Protein AF-A0A7C5U2U1-F1 (afdb_monomer_lite)

Radius of gyration: 17.44 Å; chains: 1; bounding box: 49×36×40 Å

pLDDT: mean 86.61, std 15.88, range [33.53, 96.19]

Secondary structure (DSSP, 8-state):
-HHHHHHHHH-SS-EETTTEETTSSPPSSTT--TTSTTHHHHHHHHHTTS----TTS---TTSPPPHHHHHHHHHHHTT--SS-B-GGG-BGGGSPPSSTTS-TTSTTHHHHHHHHHTTSSPPTTGGGSSSSSS--

Structure (mmCIF, N/CA/C/O backbone):
data_AF-A0A7C5U2U1-F1
#
_entry.id   AF-A0A7C5U2U1-F1
#
loop_
_atom_site.group_PDB
_atom_site.id
_atom_site.type_symbol
_atom_site.label_atom_id
_atom_site.label_alt_id
_atom_site.label_comp_id
_atom_site.label_asym_id
_atom_site.label_entity_id
_atom_site.label_seq_id
_atom_site.pdbx_PDB_ins_code
_atom_site.Cartn_x
_atom_site.Cartn_y
_atom_site.Cartn_z
_atom_site.occupancy
_atom_site.B_iso_or_equiv
_atom_site.auth_seq_id
_atom_site.auth_comp_id
_atom_site.auth_asym_id
_atom_site.auth_atom_id
_atom_site.pdbx_PDB_model_num
ATOM 1 N N . MET A 1 1 ? -4.596 -5.559 -7.514 1.00 84.50 1 MET A N 1
ATOM 2 C CA . MET A 1 1 ? -4.965 -4.374 -6.699 1.00 84.50 1 MET A CA 1
ATOM 3 C C . MET A 1 1 ? -4.145 -3.135 -7.062 1.00 84.50 1 MET A C 1
ATOM 5 O O . MET A 1 1 ? -4.760 -2.092 -7.237 1.00 84.50 1 MET A O 1
ATOM 9 N N . ALA A 1 2 ? -2.818 -3.229 -7.243 1.00 85.25 2 ALA A N 1
ATOM 10 C CA . ALA A 1 2 ? -1.963 -2.057 -7.478 1.00 85.25 2 ALA A CA 1
ATOM 11 C C . ALA A 1 2 ? -2.449 -1.109 -8.581 1.00 85.25 2 ALA A C 1
ATOM 13 O O . ALA A 1 2 ? -2.564 0.093 -8.360 1.00 85.25 2 ALA A O 1
ATOM 14 N N . ALA A 1 3 ? -2.813 -1.663 -9.740 1.00 91.38 3 ALA A N 1
ATOM 15 C CA . ALA A 1 3 ? -3.299 -0.865 -10.859 1.00 91.38 3 ALA A CA 1
ATOM 16 C C . ALA A 1 3 ? -4.571 -0.070 -10.533 1.00 91.38 3 ALA A C 1
ATOM 18 O O . ALA A 1 3 ? -4.706 1.050 -11.001 1.00 91.38 3 ALA A O 1
ATOM 19 N N . PHE A 1 4 ? -5.477 -0.602 -9.709 1.00 91.50 4 PHE A N 1
ATOM 20 C CA . PHE A 1 4 ? -6.712 0.098 -9.352 1.00 91.50 4 PHE A CA 1
ATOM 21 C C . PHE A 1 4 ? -6.427 1.357 -8.526 1.00 91.50 4 PHE A C 1
ATOM 23 O O . PHE A 1 4 ? -6.864 2.442 -8.895 1.00 91.50 4 PHE A O 1
ATOM 30 N N . ILE A 1 5 ? -5.645 1.218 -7.450 1.00 92.69 5 ILE A N 1
ATOM 31 C CA . ILE A 1 5 ? -5.309 2.346 -6.570 1.00 92.69 5 ILE A CA 1
ATOM 32 C C . ILE A 1 5 ? -4.484 3.384 -7.333 1.00 92.69 5 ILE A C 1
ATOM 34 O O . ILE A 1 5 ? -4.779 4.573 -7.272 1.00 92.69 5 ILE A O 1
ATOM 38 N N . VAL A 1 6 ? -3.478 2.946 -8.094 1.00 94.88 6 VAL A N 1
ATOM 39 C CA . VAL A 1 6 ? -2.607 3.877 -8.821 1.00 94.88 6 VAL A CA 1
ATOM 40 C C . VAL A 1 6 ? -3.348 4.601 -9.930 1.00 94.88 6 VAL A C 1
ATOM 42 O O . VAL A 1 6 ? -3.176 5.805 -10.053 1.00 94.88 6 VAL A O 1
ATOM 45 N N . ARG A 1 7 ? -4.214 3.924 -10.690 1.00 94.44 7 ARG A N 1
ATOM 46 C CA . ARG A 1 7 ? -5.019 4.603 -11.713 1.00 94.44 7 ARG A CA 1
ATOM 47 C C . ARG A 1 7 ? -5.967 5.627 -11.107 1.00 94.44 7 ARG A C 1
ATOM 49 O O . ARG A 1 7 ? -6.105 6.709 -11.664 1.00 94.44 7 ARG A O 1
ATOM 56 N N . ALA A 1 8 ? -6.572 5.313 -9.961 1.00 93.62 8 ALA A N 1
ATOM 57 C CA . ALA A 1 8 ? -7.468 6.233 -9.268 1.00 93.62 8 ALA A CA 1
ATOM 58 C C . ALA A 1 8 ? -6.754 7.499 -8.763 1.00 93.62 8 ALA A C 1
ATOM 60 O O . ALA A 1 8 ? -7.351 8.571 -8.777 1.00 93.62 8 ALA A O 1
ATOM 61 N N . LEU A 1 9 ? -5.496 7.385 -8.324 1.00 93.12 9 LEU A N 1
ATOM 62 C CA . LEU A 1 9 ? -4.743 8.504 -7.743 1.00 93.12 9 LEU A CA 1
ATOM 63 C C . LEU A 1 9 ? -3.848 9.251 -8.745 1.00 93.12 9 LEU A C 1
ATOM 65 O O . LEU A 1 9 ? -3.663 10.456 -8.617 1.00 93.12 9 LEU A O 1
ATOM 69 N N . PHE A 1 10 ? -3.267 8.542 -9.714 1.00 93.12 10 PHE A N 1
ATOM 70 C CA . PHE A 1 10 ? -2.178 9.030 -10.570 1.00 93.12 10 PHE A CA 1
ATOM 71 C C . PHE A 1 10 ? -2.434 8.832 -12.075 1.00 93.12 10 PHE A C 1
ATOM 73 O O . PHE A 1 10 ? -1.620 9.268 -12.887 1.00 93.12 10 PHE A O 1
ATOM 80 N N . GLY A 1 11 ? -3.535 8.182 -12.467 1.00 92.06 11 GLY A N 1
ATOM 81 C CA . GLY A 1 11 ? -3.833 7.860 -13.867 1.00 92.06 11 GLY A CA 1
ATOM 82 C C . GLY A 1 11 ? -3.055 6.655 -14.419 1.00 92.06 11 GLY A C 1
ATOM 83 O O . GLY A 1 11 ? -2.461 5.870 -13.678 1.00 92.06 11 GLY A O 1
ATOM 84 N N . ASP A 1 12 ? -3.096 6.470 -15.743 1.00 89.44 12 ASP A N 1
ATOM 85 C CA . ASP A 1 12 ? -2.601 5.248 -16.407 1.00 89.44 12 ASP A CA 1
ATOM 86 C C . ASP A 1 12 ? -1.074 5.163 -16.560 1.00 89.44 12 ASP A C 1
ATOM 88 O O . ASP A 1 12 ? -0.518 4.057 -16.621 1.00 89.44 12 ASP A O 1
ATOM 92 N N . ASN A 1 13 ? -0.407 6.319 -16.595 1.00 91.12 13 ASN A N 1
ATOM 93 C CA . ASN A 1 13 ? 1.029 6.459 -16.829 1.00 91.12 13 ASN A CA 1
ATOM 94 C C . ASN A 1 13 ? 1.686 7.186 -15.645 1.00 91.12 13 ASN A C 1
ATOM 96 O O . ASN A 1 13 ? 2.019 8.367 -15.756 1.00 91.12 13 ASN A O 1
ATOM 100 N N . PRO A 1 14 ? 1.832 6.513 -14.489 1.00 94.12 14 PRO A N 1
ATOM 101 C CA . PRO A 1 14 ? 2.447 7.122 -13.321 1.00 94.12 14 PRO A CA 1
ATOM 102 C C . PRO A 1 14 ? 3.936 7.411 -13.559 1.00 94.12 14 PRO A C 1
ATOM 104 O O . PRO A 1 14 ? 4.647 6.640 -14.212 1.00 94.12 14 PRO A O 1
ATOM 107 N N . VAL A 1 15 ? 4.408 8.507 -12.966 1.00 94.69 15 VAL A N 1
ATOM 108 C CA . VAL A 1 15 ? 5.829 8.877 -12.889 1.00 94.69 15 VAL A CA 1
ATOM 109 C C . VAL A 1 15 ? 6.383 8.583 -11.497 1.00 94.69 15 VAL A C 1
ATOM 111 O O . VAL A 1 15 ? 5.675 8.768 -10.506 1.00 94.69 15 VAL A O 1
ATOM 114 N N . CYS A 1 16 ? 7.628 8.128 -11.450 1.00 92.19 16 CYS A N 1
ATOM 115 C CA . CYS A 1 16 ? 8.420 7.746 -10.287 1.00 92.19 16 CYS A CA 1
ATOM 116 C C . CYS A 1 16 ? 9.723 8.574 -10.235 1.00 92.19 16 CYS A C 1
ATOM 118 O O . CYS A 1 16 ? 10.059 9.260 -11.204 1.00 92.19 16 CYS A O 1
ATOM 120 N N . ASP A 1 17 ? 10.449 8.536 -9.114 1.00 85.00 17 ASP A N 1
ATOM 121 C CA . ASP A 1 17 ? 11.772 9.151 -8.908 1.00 85.00 17 ASP A CA 1
ATOM 122 C C . ASP A 1 17 ? 11.855 10.608 -9.406 1.00 85.00 17 ASP A C 1
ATOM 124 O O . ASP A 1 17 ? 12.760 11.007 -10.139 1.00 85.00 17 ASP A O 1
ATOM 128 N N . GLY A 1 18 ? 10.859 11.423 -9.047 1.00 81.88 18 GLY A N 1
ATOM 129 C CA . GLY A 1 18 ? 10.857 12.855 -9.368 1.00 81.88 18 GLY A CA 1
ATOM 130 C C . GLY A 1 18 ? 10.606 13.207 -10.842 1.00 81.88 18 GLY A C 1
ATOM 131 O O . GLY A 1 18 ? 10.800 14.363 -11.214 1.00 81.88 18 GLY A O 1
ATOM 132 N N . GLY A 1 19 ? 10.142 12.263 -11.672 1.00 87.56 19 GLY A N 1
ATOM 133 C CA . GLY A 1 19 ? 9.652 12.560 -13.028 1.00 87.56 19 GLY A CA 1
ATOM 134 C C . GLY A 1 19 ? 9.930 11.506 -14.101 1.00 87.56 19 GLY A C 1
ATOM 135 O O . GLY A 1 19 ? 9.544 11.698 -15.253 1.00 87.56 19 GLY A O 1
ATOM 136 N N . VAL A 1 20 ? 10.575 10.393 -13.759 1.00 92.31 20 VAL A N 1
ATOM 137 C CA . VAL A 1 20 ? 10.856 9.295 -14.692 1.00 92.31 20 VAL A CA 1
ATOM 138 C C . VAL A 1 20 ? 9.618 8.399 -14.820 1.00 92.31 20 VAL A C 1
ATOM 140 O O . VAL A 1 20 ? 8.993 8.088 -13.811 1.00 92.31 20 VAL A O 1
ATOM 143 N N . PRO A 1 21 ? 9.218 7.931 -16.016 1.00 93.38 21 PRO A N 1
ATOM 144 C CA . PRO A 1 21 ? 8.141 6.948 -16.131 1.00 93.38 21 PRO A CA 1
ATOM 145 C C . PRO A 1 21 ? 8.428 5.695 -15.291 1.00 93.38 21 PRO A C 1
ATOM 147 O O . PRO A 1 21 ? 9.503 5.106 -15.403 1.00 93.38 21 PRO A O 1
ATOM 150 N N . CYS A 1 22 ? 7.457 5.245 -14.489 1.00 93.19 22 CYS A N 1
ATOM 151 C CA . CYS A 1 22 ? 7.635 4.118 -13.559 1.00 93.19 22 CYS A CA 1
ATOM 152 C C . CYS A 1 22 ? 7.938 2.764 -14.233 1.00 93.19 22 CYS A C 1
ATOM 154 O O . CYS A 1 22 ? 8.175 1.774 -13.552 1.00 93.19 22 CYS A O 1
ATOM 156 N N . GLU A 1 23 ? 7.882 2.677 -15.558 1.00 91.69 23 GLU A N 1
ATOM 157 C CA . GLU A 1 23 ? 8.305 1.499 -16.326 1.00 91.69 23 GLU A CA 1
ATOM 158 C C . GLU A 1 23 ? 9.826 1.414 -16.533 1.00 91.69 23 GLU A C 1
ATOM 160 O O . GLU A 1 23 ? 10.345 0.331 -16.790 1.00 91.69 23 GLU A O 1
ATOM 165 N N . ASN A 1 24 ? 10.540 2.531 -16.364 1.00 92.50 24 ASN A N 1
ATOM 166 C CA . ASN A 1 24 ? 11.977 2.641 -16.629 1.00 92.50 24 ASN A CA 1
ATOM 167 C C . ASN A 1 24 ? 12.839 2.672 -15.359 1.00 92.50 24 ASN A C 1
ATOM 169 O O . ASN A 1 24 ? 14.057 2.800 -15.459 1.00 92.50 24 ASN A O 1
ATOM 173 N N . VAL A 1 25 ? 12.231 2.566 -14.176 1.00 92.88 25 VAL A N 1
ATOM 174 C CA . VAL A 1 25 ? 12.958 2.545 -12.899 1.00 92.88 25 VAL A CA 1
ATOM 175 C C . VAL A 1 25 ? 13.470 1.144 -12.557 1.00 92.88 25 VAL A C 1
ATOM 177 O O . VAL A 1 25 ? 12.993 0.125 -13.077 1.00 92.88 25 VAL A O 1
ATOM 180 N N . GLU A 1 26 ? 14.458 1.086 -11.666 1.00 92.56 26 GLU A N 1
ATOM 181 C CA . GLU A 1 26 ? 14.928 -0.182 -11.117 1.00 92.56 26 GLU A CA 1
ATOM 182 C C . GLU A 1 26 ? 13.853 -0.829 -10.229 1.00 92.56 26 GLU A C 1
ATOM 184 O O . GLU A 1 26 ? 13.185 -0.124 -9.471 1.00 92.56 26 GLU A O 1
ATOM 189 N N . PRO A 1 27 ? 13.645 -2.159 -10.310 1.00 94.00 27 PRO A N 1
ATOM 190 C CA . PRO A 1 27 ? 12.630 -2.815 -9.498 1.00 94.00 27 PRO A CA 1
ATOM 191 C C . PRO A 1 27 ? 12.901 -2.681 -7.993 1.00 94.00 27 PRO A C 1
ATOM 193 O O . PRO A 1 27 ? 13.920 -3.164 -7.501 1.00 94.00 27 PRO A O 1
ATOM 196 N N . TYR A 1 28 ? 11.953 -2.121 -7.232 1.00 94.44 28 TYR A N 1
ATOM 197 C CA . TYR A 1 28 ? 12.054 -2.118 -5.762 1.00 94.44 28 TYR A CA 1
ATOM 198 C C . TYR A 1 28 ? 11.869 -3.508 -5.129 1.00 94.44 28 TYR A C 1
ATOM 200 O O . TYR A 1 28 ? 12.348 -3.754 -4.023 1.00 94.44 28 TYR A O 1
ATOM 208 N N . PHE A 1 29 ? 11.177 -4.422 -5.816 1.00 96.19 29 PHE A N 1
ATOM 209 C CA . PHE A 1 29 ? 10.886 -5.774 -5.335 1.00 96.19 29 PHE A CA 1
ATOM 210 C C . PHE A 1 29 ? 11.534 -6.826 -6.225 1.00 96.19 29 PHE A C 1
ATOM 212 O O . PHE A 1 29 ? 11.526 -6.708 -7.450 1.00 96.19 29 PHE A O 1
ATOM 219 N N . ARG A 1 30 ? 12.046 -7.894 -5.608 1.00 95.00 30 ARG A N 1
ATOM 220 C CA . ARG A 1 30 ? 12.807 -8.945 -6.309 1.00 95.00 30 ARG A CA 1
ATOM 221 C C . ARG A 1 30 ? 11.955 -9.832 -7.218 1.00 95.00 30 ARG A C 1
ATOM 223 O O . ARG A 1 30 ? 12.485 -10.460 -8.124 1.00 95.00 30 ARG A O 1
ATOM 230 N N . ASP A 1 31 ? 10.655 -9.911 -6.961 1.00 94.94 31 ASP A N 1
ATOM 231 C CA . ASP A 1 31 ? 9.691 -10.767 -7.662 1.00 94.94 31 ASP A CA 1
ATOM 232 C C . ASP A 1 31 ? 8.820 -10.001 -8.677 1.00 94.94 31 ASP A C 1
ATOM 234 O O . ASP A 1 31 ? 7.863 -10.549 -9.235 1.00 94.94 31 ASP A O 1
ATOM 238 N N . VAL A 1 32 ? 9.147 -8.732 -8.933 1.00 94.69 32 VAL A N 1
ATOM 239 C CA . VAL A 1 32 ? 8.408 -7.862 -9.852 1.00 94.69 32 VAL A CA 1
ATOM 240 C C . VAL A 1 32 ? 9.317 -7.467 -11.011 1.00 94.69 32 VAL A C 1
ATOM 242 O O . VAL A 1 32 ? 10.115 -6.539 -10.912 1.00 94.69 32 VAL A O 1
ATOM 245 N N . ASP A 1 33 ? 9.166 -8.171 -12.129 1.00 93.06 33 ASP A N 1
ATOM 246 C CA . ASP A 1 33 ? 9.911 -7.901 -13.361 1.00 93.06 33 ASP A CA 1
ATOM 247 C C . ASP A 1 33 ? 9.247 -6.811 -14.224 1.00 93.06 33 ASP A C 1
ATOM 249 O O . ASP A 1 33 ? 8.019 -6.670 -14.220 1.00 93.06 33 ASP A O 1
ATOM 253 N N . ARG A 1 34 ? 10.048 -6.068 -15.004 1.00 92.94 34 ARG A N 1
ATOM 254 C CA . ARG A 1 34 ? 9.587 -4.979 -15.892 1.00 92.94 34 ARG A CA 1
ATOM 255 C C . ARG A 1 34 ? 8.570 -5.434 -16.938 1.00 92.94 34 ARG A C 1
ATOM 257 O O . ARG A 1 34 ? 7.709 -4.649 -17.328 1.00 92.94 34 ARG A O 1
ATOM 264 N N . SER A 1 35 ? 8.640 -6.691 -17.375 1.00 91.00 35 SER A N 1
ATOM 265 C CA . SER A 1 35 ? 7.699 -7.268 -18.343 1.00 91.00 35 SER A CA 1
ATOM 266 C C . SER A 1 35 ? 6.301 -7.513 -17.767 1.00 91.00 35 SER A C 1
ATOM 268 O O . SER A 1 35 ? 5.347 -7.720 -18.521 1.00 91.00 35 SER A O 1
ATOM 270 N N . GLN A 1 36 ? 6.143 -7.485 -16.439 1.00 91.81 36 GLN A N 1
ATOM 271 C CA . GLN A 1 36 ? 4.852 -7.726 -15.809 1.00 91.81 36 GLN A CA 1
ATOM 272 C C . GLN A 1 36 ? 3.893 -6.545 -16.048 1.00 91.81 36 GLN A C 1
ATOM 274 O O . GLN A 1 36 ? 4.262 -5.384 -15.857 1.00 91.81 36 GLN A O 1
ATOM 279 N N . PRO A 1 37 ? 2.605 -6.800 -16.341 1.00 90.12 37 PRO A N 1
ATOM 280 C CA . PRO A 1 37 ? 1.638 -5.747 -16.678 1.00 90.12 37 PRO A CA 1
ATOM 281 C C . PRO A 1 37 ? 1.379 -4.754 -15.532 1.00 90.12 37 PRO A C 1
ATOM 283 O O . PRO A 1 37 ? 0.927 -3.628 -15.751 1.00 90.12 37 PRO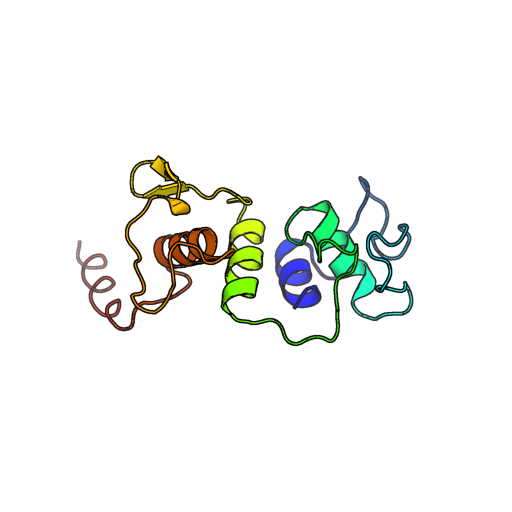 A O 1
ATOM 286 N N . PHE A 1 38 ? 1.653 -5.159 -14.291 1.00 91.25 38 PHE A N 1
ATOM 287 C CA . PHE A 1 38 ? 1.435 -4.343 -13.099 1.00 91.25 38 PHE A CA 1
ATOM 288 C C . PHE A 1 38 ? 2.696 -3.624 -12.612 1.00 91.25 38 PHE A C 1
ATOM 290 O O . PHE A 1 38 ? 2.575 -2.826 -11.683 1.00 91.25 38 PHE A O 1
ATOM 297 N N . PHE A 1 39 ? 3.854 -3.848 -13.247 1.00 94.44 39 PHE A N 1
ATOM 298 C CA . PHE A 1 39 ? 5.161 -3.344 -12.814 1.00 94.44 39 PHE A CA 1
ATOM 299 C C . PHE A 1 39 ? 5.117 -1.858 -12.447 1.00 94.44 39 PHE A C 1
ATOM 301 O O . PHE A 1 39 ? 5.277 -1.510 -11.280 1.00 94.44 39 PHE A O 1
ATOM 308 N N . ARG A 1 40 ? 4.765 -0.990 -13.406 1.00 95.12 40 ARG A N 1
ATOM 309 C CA . ARG A 1 40 ? 4.734 0.471 -13.210 1.00 95.12 40 ARG A CA 1
ATOM 310 C C . ARG A 1 40 ? 3.838 0.927 -12.053 1.00 95.12 40 ARG A C 1
ATOM 312 O O . ARG A 1 40 ? 4.149 1.889 -11.361 1.00 95.12 40 ARG A O 1
ATOM 319 N N . HIS A 1 41 ? 2.730 0.222 -11.819 1.00 95.56 41 HIS A N 1
ATOM 320 C CA . HIS A 1 41 ? 1.803 0.551 -10.738 1.00 95.56 41 HIS A CA 1
ATOM 321 C C . HIS A 1 41 ? 2.369 0.104 -9.384 1.00 95.56 41 HIS A C 1
ATOM 323 O O . HIS A 1 41 ? 2.211 0.794 -8.383 1.00 95.56 41 HIS A O 1
ATOM 329 N N . ILE A 1 42 ? 3.054 -1.038 -9.338 1.00 95.75 42 ILE A N 1
ATOM 330 C CA . ILE A 1 42 ? 3.695 -1.525 -8.115 1.00 95.75 42 ILE A CA 1
ATOM 331 C C . ILE A 1 42 ? 4.857 -0.607 -7.717 1.00 95.75 42 ILE A C 1
ATOM 333 O O . ILE A 1 42 ? 4.942 -0.245 -6.544 1.00 95.75 42 ILE A O 1
ATOM 337 N N . GLN A 1 43 ? 5.675 -0.166 -8.682 1.00 95.50 43 GLN A N 1
ATOM 338 C CA . GLN A 1 43 ? 6.740 0.811 -8.427 1.00 95.50 43 GLN A CA 1
ATOM 339 C C . GLN A 1 43 ? 6.161 2.096 -7.827 1.00 95.50 43 GLN A C 1
ATOM 341 O O . GLN A 1 43 ? 6.598 2.537 -6.764 1.00 95.50 43 GLN A O 1
ATOM 346 N N . LYS A 1 44 ? 5.091 2.632 -8.439 1.00 95.75 44 LYS A N 1
ATOM 347 C CA . LYS A 1 44 ? 4.450 3.847 -7.933 1.00 95.75 44 LYS A CA 1
ATOM 348 C C . LYS A 1 44 ? 3.913 3.678 -6.517 1.00 95.75 44 LYS A C 1
ATOM 350 O O . LYS A 1 44 ? 4.115 4.558 -5.688 1.00 95.75 44 LYS A O 1
ATOM 355 N N . LEU A 1 45 ? 3.245 2.558 -6.221 1.00 95.38 45 LEU A N 1
ATOM 356 C CA . LEU A 1 45 ? 2.730 2.292 -4.873 1.00 95.38 45 LEU A CA 1
ATOM 357 C C . LEU A 1 45 ? 3.828 2.289 -3.809 1.00 95.38 45 LEU A C 1
ATOM 359 O O . LEU A 1 45 ? 3.548 2.670 -2.671 1.00 95.38 45 LEU A O 1
ATOM 363 N N . TYR A 1 46 ? 5.016 1.783 -4.146 1.00 95.00 46 TYR A N 1
ATOM 364 C CA . TYR A 1 46 ? 6.131 1.719 -3.208 1.00 95.00 46 TYR A CA 1
ATOM 365 C C . TYR A 1 46 ? 6.697 3.111 -2.952 1.00 95.00 46 TYR A C 1
ATOM 367 O O . TYR A 1 46 ? 6.840 3.505 -1.798 1.00 95.00 46 TYR A O 1
ATOM 375 N N . GLU A 1 47 ? 6.920 3.883 -4.016 1.00 93.81 47 GLU A N 1
ATOM 376 C CA . GLU A 1 47 ? 7.437 5.250 -3.931 1.00 93.81 47 GLU A CA 1
ATOM 377 C C . GLU A 1 47 ? 6.558 6.142 -3.039 1.00 93.81 47 GLU A C 1
ATOM 379 O O . GLU A 1 47 ? 7.063 6.872 -2.189 1.00 93.81 47 GLU A O 1
ATOM 384 N N . VAL A 1 48 ? 5.231 6.047 -3.175 1.00 93.19 48 VAL A N 1
ATOM 385 C CA . VAL A 1 48 ? 4.299 6.838 -2.351 1.00 93.19 48 VAL A CA 1
ATOM 386 C C . VAL A 1 48 ? 4.009 6.214 -0.980 1.00 93.19 48 VAL A C 1
ATOM 388 O O . VAL A 1 48 ? 3.134 6.684 -0.256 1.00 93.19 48 VAL A O 1
ATOM 391 N N . GLY A 1 49 ? 4.709 5.136 -0.616 1.00 93.56 49 GLY A N 1
ATOM 392 C CA . GLY A 1 49 ? 4.608 4.492 0.693 1.00 93.56 49 GLY A CA 1
ATOM 393 C C . GLY A 1 49 ? 3.286 3.769 0.960 1.00 93.56 49 GLY A C 1
ATOM 394 O O . GLY A 1 49 ? 2.996 3.428 2.107 1.00 93.56 49 GLY A O 1
ATOM 395 N N . ILE A 1 50 ? 2.469 3.510 -0.066 1.00 95.06 50 ILE A N 1
ATOM 396 C CA . ILE A 1 50 ? 1.199 2.784 0.086 1.00 95.06 50 ILE A CA 1
ATOM 397 C C . ILE A 1 50 ? 1.461 1.285 0.288 1.00 95.06 50 ILE A C 1
ATOM 399 O O . ILE A 1 50 ? 0.807 0.635 1.113 1.00 95.06 50 ILE A O 1
ATOM 403 N N . THR A 1 51 ? 2.430 0.730 -0.446 1.00 94.06 51 THR A N 1
ATOM 404 C CA . THR A 1 51 ? 2.912 -0.639 -0.238 1.00 94.06 51 THR A CA 1
ATOM 405 C C . THR A 1 51 ? 4.314 -0.645 0.341 1.00 94.06 51 THR A C 1
ATOM 407 O O . THR A 1 51 ? 5.140 0.187 -0.010 1.00 94.06 51 THR A O 1
ATOM 410 N N . LYS A 1 52 ? 4.597 -1.640 1.180 1.00 90.50 52 LYS A N 1
ATOM 411 C CA . LYS A 1 52 ? 5.948 -1.932 1.684 1.00 90.50 52 LYS A CA 1
ATOM 412 C C . LYS A 1 52 ? 6.466 -3.297 1.237 1.00 90.50 52 LYS A C 1
ATOM 414 O O . LYS A 1 52 ? 7.625 -3.611 1.465 1.00 90.50 52 LYS A O 1
ATOM 419 N N . GLY A 1 53 ? 5.599 -4.096 0.612 1.00 92.12 53 GLY A N 1
ATOM 420 C CA . GLY A 1 53 ? 5.860 -5.507 0.361 1.00 92.12 53 GLY A CA 1
ATOM 421 C C . GLY A 1 53 ? 6.038 -6.299 1.653 1.00 92.12 53 GLY A C 1
ATOM 422 O O . GLY A 1 53 ? 5.535 -5.927 2.719 1.00 92.12 53 GLY A O 1
ATOM 423 N N . TRP A 1 54 ? 6.738 -7.411 1.525 1.00 92.88 54 TRP A N 1
ATOM 424 C CA . TRP A 1 54 ? 7.042 -8.345 2.591 1.00 92.88 54 TRP A CA 1
ATOM 425 C C . TRP A 1 54 ? 8.450 -8.105 3.151 1.00 92.88 54 TRP A C 1
ATOM 427 O O . TRP A 1 54 ? 9.306 -7.554 2.456 1.00 92.88 54 TRP A O 1
ATOM 437 N N . PRO A 1 55 ? 8.737 -8.554 4.389 1.00 92.38 55 PRO A N 1
ATOM 438 C CA . PRO A 1 55 ? 10.067 -8.413 4.991 1.00 92.38 55 PRO A CA 1
ATOM 439 C C . PRO A 1 55 ? 11.205 -9.072 4.193 1.00 92.38 55 PRO A C 1
ATOM 441 O O . PRO A 1 55 ? 12.365 -8.724 4.381 1.00 92.38 55 PRO A O 1
ATOM 444 N N . ASP A 1 56 ? 10.881 -10.020 3.310 1.00 94.81 56 ASP A N 1
ATOM 445 C CA . ASP A 1 56 ? 11.819 -10.706 2.412 1.00 94.81 56 ASP A CA 1
ATOM 446 C C . ASP A 1 56 ? 12.170 -9.895 1.142 1.00 94.81 56 ASP A C 1
ATOM 448 O O . ASP A 1 56 ? 12.991 -10.335 0.332 1.00 94.81 56 ASP A O 1
ATOM 452 N N . GLY A 1 57 ? 11.580 -8.706 0.965 1.00 94.06 57 GLY A N 1
ATOM 453 C CA . GLY A 1 57 ? 11.781 -7.848 -0.204 1.00 94.06 57 GLY A CA 1
ATOM 454 C C . GLY A 1 57 ? 10.939 -8.240 -1.424 1.00 94.06 57 GLY A C 1
ATOM 455 O O . GLY A 1 57 ? 11.278 -7.856 -2.547 1.00 94.06 57 GLY A O 1
ATOM 456 N N . THR A 1 58 ? 9.867 -9.013 -1.226 1.00 95.75 58 THR A N 1
ATOM 457 C CA . THR A 1 58 ? 8.912 -9.397 -2.280 1.00 95.75 58 THR A CA 1
ATOM 458 C C . THR A 1 58 ? 7.603 -8.607 -2.204 1.00 95.75 58 THR A C 1
ATOM 460 O O . THR A 1 58 ? 7.241 -8.071 -1.155 1.00 95.75 58 THR A O 1
ATOM 463 N N . TYR A 1 59 ? 6.863 -8.529 -3.311 1.00 94.50 59 TYR A N 1
ATOM 464 C CA . TYR A 1 59 ? 5.524 -7.928 -3.376 1.00 94.50 59 TYR A CA 1
ATOM 465 C C . TYR A 1 59 ? 4.406 -8.975 -3.445 1.00 94.50 59 TYR A C 1
ATOM 467 O O . TYR A 1 59 ? 3.349 -8.791 -2.841 1.00 94.50 59 TYR A O 1
ATOM 475 N N . ARG A 1 60 ? 4.656 -10.079 -4.149 1.00 93.75 60 ARG A N 1
ATOM 476 C CA . ARG A 1 60 ? 3.745 -11.195 -4.440 1.00 93.75 60 ARG A CA 1
ATOM 477 C C . ARG A 1 60 ? 2.540 -10.769 -5.287 1.00 93.75 60 ARG A C 1
ATOM 479 O O . ARG A 1 60 ? 1.395 -10.860 -4.846 1.00 93.75 60 ARG A O 1
ATOM 486 N N . PRO A 1 61 ? 2.767 -10.309 -6.535 1.00 91.69 61 PRO A N 1
ATOM 487 C CA . PRO A 1 61 ? 1.739 -9.659 -7.358 1.00 91.69 61 PRO A CA 1
ATOM 488 C C . PRO A 1 61 ? 0.554 -10.555 -7.738 1.00 91.69 61 PRO A C 1
ATOM 490 O O . PRO A 1 61 ? -0.521 -10.037 -8.045 1.00 91.69 61 PRO A O 1
ATOM 493 N N . TYR A 1 62 ? 0.748 -11.875 -7.723 1.00 90.81 62 TYR A N 1
ATOM 494 C CA . TYR A 1 62 ? -0.265 -12.870 -8.081 1.00 90.81 62 TYR A CA 1
ATOM 495 C C . TYR A 1 62 ? -0.926 -13.531 -6.866 1.00 90.81 62 TYR A C 1
ATOM 497 O O . TYR A 1 62 ? -1.848 -14.326 -7.039 1.00 90.81 62 TYR A O 1
ATOM 505 N N . GLU A 1 63 ? -0.482 -13.222 -5.644 1.00 91.38 63 GLU A N 1
ATOM 506 C CA . GLU A 1 63 ? -1.127 -13.742 -4.442 1.00 91.38 63 GLU A CA 1
ATOM 507 C C . GLU A 1 63 ? -2.424 -12.992 -4.132 1.00 91.38 63 GLU A C 1
ATOM 509 O O . GLU A 1 63 ? -2.562 -11.781 -4.334 1.00 91.38 63 GLU A O 1
ATOM 514 N N . ASN A 1 64 ? -3.397 -13.732 -3.598 1.00 90.50 64 ASN A N 1
ATOM 515 C CA . ASN A 1 64 ? -4.661 -13.152 -3.179 1.00 90.50 64 ASN A CA 1
ATOM 516 C C . ASN A 1 64 ? -4.456 -12.256 -1.956 1.00 90.50 64 ASN A C 1
ATOM 518 O O . ASN A 1 64 ? -4.038 -12.708 -0.890 1.00 90.50 64 ASN A O 1
ATOM 522 N N . ILE A 1 65 ? -4.837 -10.987 -2.095 1.00 90.31 65 ILE A N 1
ATOM 523 C CA . ILE A 1 65 ? -4.855 -10.046 -0.981 1.00 90.31 65 ILE A CA 1
ATOM 524 C C . ILE A 1 65 ? -6.128 -10.216 -0.149 1.00 90.31 65 ILE A C 1
ATOM 526 O O . ILE A 1 65 ? -7.247 -10.243 -0.667 1.00 90.31 65 ILE A O 1
ATOM 530 N N . ARG A 1 66 ? -5.953 -10.310 1.167 1.00 91.94 66 ARG A N 1
ATOM 531 C CA . ARG A 1 66 ? -7.052 -10.355 2.132 1.00 91.94 66 ARG A CA 1
ATOM 532 C C . ARG A 1 66 ? -7.600 -8.941 2.417 1.00 91.94 66 ARG A C 1
ATOM 534 O O . ARG A 1 66 ? -6.938 -7.932 2.165 1.00 91.94 66 ARG A O 1
ATOM 541 N N . ARG A 1 67 ? -8.848 -8.849 2.897 1.00 91.38 67 ARG A N 1
ATOM 542 C CA . ARG A 1 67 ? -9.566 -7.566 3.096 1.00 91.38 67 ARG A CA 1
ATOM 543 C C . ARG A 1 67 ? -8.925 -6.666 4.158 1.00 91.38 67 ARG A C 1
ATOM 545 O O . ARG A 1 67 ? -8.904 -5.450 4.010 1.00 91.38 67 ARG A O 1
ATOM 552 N N . ASP A 1 68 ? -8.392 -7.271 5.203 1.00 91.38 68 ASP A N 1
ATOM 553 C CA . ASP A 1 68 ? -7.592 -6.647 6.256 1.00 91.38 68 ASP A CA 1
ATOM 554 C C . ASP A 1 68 ? -6.329 -5.970 5.704 1.00 91.38 68 ASP A C 1
ATOM 556 O O . ASP A 1 68 ? -6.080 -4.800 5.988 1.00 91.38 68 ASP A O 1
ATOM 560 N N . ALA A 1 69 ? -5.572 -6.658 4.848 1.00 93.06 69 ALA A N 1
ATOM 561 C CA . ALA A 1 69 ? -4.419 -6.070 4.181 1.00 93.06 69 ALA A CA 1
ATOM 562 C C . ALA A 1 69 ? -4.856 -4.910 3.278 1.00 93.06 69 ALA A C 1
ATOM 564 O O . ALA A 1 69 ? -4.251 -3.842 3.327 1.00 93.06 69 ALA A O 1
ATOM 565 N N . MET A 1 70 ? -5.950 -5.072 2.520 1.00 93.50 70 MET A N 1
ATOM 566 C CA . MET A 1 70 ? -6.521 -4.000 1.691 1.00 93.50 70 MET A CA 1
ATOM 567 C C . MET A 1 70 ? -6.853 -2.740 2.506 1.00 93.50 70 MET A C 1
ATOM 569 O O . MET A 1 70 ? -6.618 -1.635 2.018 1.00 93.50 70 MET A O 1
ATOM 573 N N . ALA A 1 71 ? -7.332 -2.877 3.748 1.00 94.06 71 ALA A N 1
ATOM 574 C CA . ALA A 1 71 ? -7.585 -1.729 4.620 1.00 94.06 71 ALA A CA 1
ATOM 575 C C . ALA A 1 71 ? -6.328 -0.862 4.794 1.00 94.06 71 ALA A C 1
ATOM 577 O O . ALA A 1 71 ? -6.410 0.361 4.709 1.00 94.06 71 ALA A O 1
ATOM 578 N N . ALA A 1 72 ? -5.153 -1.478 4.949 1.00 94.44 72 ALA A N 1
ATOM 579 C CA . ALA A 1 72 ? -3.897 -0.743 5.055 1.00 94.44 72 ALA A CA 1
ATOM 580 C C . ALA A 1 72 ? -3.539 0.010 3.765 1.00 94.44 72 ALA A C 1
ATOM 582 O O . ALA A 1 72 ? -3.131 1.168 3.833 1.00 94.44 72 ALA A O 1
ATOM 583 N N . PHE A 1 73 ? -3.746 -0.600 2.593 1.00 94.94 73 PHE A N 1
ATOM 584 C CA . PHE A 1 73 ? -3.532 0.084 1.313 1.00 94.94 73 PHE A CA 1
ATOM 585 C C . PHE A 1 73 ? -4.447 1.300 1.164 1.00 94.94 73 PHE A C 1
ATOM 587 O O . PHE A 1 73 ? -3.975 2.370 0.792 1.00 94.94 73 PHE A O 1
ATOM 594 N N . LEU A 1 74 ? -5.735 1.161 1.488 1.00 94.56 74 LEU A N 1
ATOM 595 C CA . LEU A 1 74 ? -6.702 2.255 1.377 1.00 94.56 74 LEU A CA 1
ATOM 596 C C . LEU A 1 74 ? -6.392 3.398 2.348 1.00 94.56 74 LEU A C 1
ATOM 598 O O . LEU A 1 74 ? -6.382 4.557 1.949 1.00 94.56 74 LEU A O 1
ATOM 602 N N . ILE A 1 75 ? -6.091 3.091 3.610 1.00 95.50 75 ILE A N 1
ATOM 603 C CA . ILE A 1 75 ? -5.779 4.117 4.614 1.00 95.50 75 ILE A CA 1
ATOM 604 C C . ILE A 1 75 ? -4.508 4.893 4.262 1.00 95.50 75 ILE A C 1
ATOM 606 O O . ILE A 1 75 ? -4.494 6.120 4.381 1.00 95.50 75 ILE A O 1
ATOM 610 N N . ARG A 1 76 ? -3.473 4.217 3.755 1.00 96.12 76 ARG A N 1
ATOM 611 C CA . ARG A 1 76 ? -2.265 4.893 3.263 1.00 96.12 76 ARG A CA 1
ATOM 612 C C . ARG A 1 76 ? -2.534 5.710 2.005 1.00 96.12 76 ARG A C 1
ATOM 614 O O . ARG A 1 76 ? -2.072 6.840 1.920 1.00 96.12 76 ARG A O 1
ATOM 621 N N . ALA A 1 77 ? -3.316 5.174 1.068 1.00 94.75 77 ALA A N 1
ATOM 622 C CA . ALA A 1 77 ? -3.712 5.867 -0.158 1.00 94.75 77 ALA A CA 1
ATOM 623 C C . ALA A 1 77 ? -4.472 7.174 0.119 1.00 94.75 77 ALA A C 1
ATOM 625 O O . ALA A 1 77 ? -4.334 8.136 -0.628 1.00 94.75 77 ALA A O 1
ATOM 626 N N . LEU A 1 78 ? -5.233 7.225 1.215 1.00 93.56 78 LEU A N 1
ATOM 627 C CA . LEU A 1 78 ? -5.943 8.422 1.676 1.00 93.56 78 LEU A CA 1
ATOM 628 C C . LEU A 1 78 ? -5.058 9.406 2.458 1.00 93.56 78 LEU A C 1
ATOM 630 O O . LEU A 1 78 ? -5.555 10.424 2.931 1.00 93.56 78 LEU A O 1
ATOM 634 N N . GLY A 1 79 ? -3.765 9.114 2.622 1.00 92.88 79 GLY A N 1
ATOM 635 C CA . GLY A 1 79 ? -2.806 10.005 3.276 1.00 92.88 79 GLY A CA 1
ATOM 636 C C . GLY A 1 79 ? -2.752 9.902 4.802 1.00 92.88 79 GLY A C 1
ATOM 637 O O . GLY A 1 79 ? -2.061 10.694 5.433 1.00 92.88 79 GLY A O 1
ATOM 638 N N . TYR A 1 80 ? -3.422 8.925 5.422 1.00 93.00 80 TYR A N 1
ATOM 639 C CA . TYR A 1 80 ? -3.347 8.734 6.881 1.00 93.00 80 TYR A CA 1
ATOM 640 C C . TYR A 1 80 ? -2.060 8.034 7.350 1.00 93.00 80 TYR A C 1
ATOM 642 O O . TYR A 1 80 ? -1.798 7.973 8.551 1.00 93.00 80 TYR A O 1
ATOM 650 N N . GLY A 1 81 ? -1.263 7.500 6.419 1.00 92.56 81 GLY A N 1
ATOM 651 C CA . GLY A 1 81 ? -0.001 6.823 6.713 1.00 92.56 81 GLY A CA 1
ATOM 652 C C . GLY A 1 81 ? -0.160 5.508 7.487 1.00 92.56 81 GLY A C 1
ATOM 653 O O . GLY A 1 81 ? -1.234 4.910 7.532 1.00 92.56 81 GLY A O 1
ATOM 654 N N . ASP A 1 82 ? 0.942 5.036 8.079 1.00 92.06 82 ASP A N 1
ATOM 655 C CA . ASP A 1 82 ? 0.990 3.764 8.821 1.00 92.06 82 ASP A CA 1
ATOM 656 C C . ASP A 1 82 ? 0.487 3.845 10.256 1.00 92.06 82 ASP A C 1
ATOM 658 O O . ASP A 1 82 ? 0.146 2.821 10.844 1.00 92.06 82 ASP A O 1
ATOM 662 N N . ASN A 1 83 ? 0.498 5.034 10.850 1.00 93.38 83 ASN A N 1
ATOM 663 C CA . ASN A 1 83 ? 0.095 5.254 12.234 1.00 93.38 83 ASN A CA 1
ATOM 664 C C . ASN A 1 83 ? -1.099 6.208 12.242 1.00 93.38 83 ASN A C 1
ATOM 666 O O . ASN A 1 83 ? -0.963 7.358 12.663 1.00 93.38 83 ASN A O 1
ATOM 670 N N . PRO A 1 84 ? -2.255 5.768 11.708 1.00 94.38 84 PRO A N 1
ATOM 671 C CA . PRO A 1 84 ? -3.427 6.611 11.653 1.00 94.38 84 PRO A CA 1
ATOM 672 C C . PRO A 1 84 ? -3.904 6.949 13.067 1.00 94.38 84 PRO A C 1
ATOM 674 O O . PRO A 1 84 ? -3.902 6.113 13.974 1.00 94.38 84 PRO A O 1
ATOM 677 N N . VAL A 1 85 ? -4.369 8.184 13.214 1.00 93.50 85 VAL A N 1
ATOM 678 C CA . VAL A 1 85 ? -5.015 8.682 14.426 1.00 93.50 85 VAL A CA 1
ATOM 679 C C . VAL A 1 85 ? -6.528 8.565 14.256 1.00 93.50 85 VAL A C 1
ATOM 681 O O . VAL A 1 85 ? -7.070 8.909 13.196 1.00 93.50 85 VAL A O 1
ATOM 684 N N . CYS A 1 86 ? -7.208 8.042 15.268 1.00 89.31 86 CYS A N 1
ATOM 685 C CA . CYS A 1 86 ? -8.656 7.854 15.290 1.00 89.31 86 CYS A CA 1
ATOM 686 C C . CYS A 1 86 ? -9.351 9.085 15.901 1.00 89.31 86 CYS A C 1
ATOM 688 O O . CYS A 1 86 ? -8.705 10.109 16.143 1.00 89.31 86 CYS A O 1
ATOM 690 N N . SER A 1 87 ? -10.679 9.039 16.070 1.00 79.25 87 SER A N 1
ATOM 691 C CA . SER A 1 87 ? -11.398 10.080 16.814 1.00 79.25 87 SER A CA 1
ATOM 692 C C . SER A 1 87 ? -10.721 10.319 18.170 1.00 79.25 87 SER A C 1
ATOM 694 O O . SER A 1 87 ? -10.100 9.415 18.725 1.00 79.25 87 SER A O 1
ATOM 696 N N . ASP A 1 88 ? -10.784 11.556 18.660 1.00 76.56 88 ASP A N 1
ATOM 697 C CA . ASP A 1 88 ? -10.185 11.986 19.936 1.00 76.56 88 ASP A CA 1
ATOM 698 C C . ASP A 1 88 ? -8.657 12.168 19.926 1.00 76.56 88 ASP A C 1
ATOM 700 O O . ASP A 1 88 ? -8.052 12.432 20.962 1.00 76.56 88 ASP A O 1
ATOM 704 N N . GLY A 1 89 ? -8.015 12.087 18.754 1.00 84.75 89 GLY A N 1
ATOM 705 C CA . GLY A 1 89 ? -6.575 12.336 18.630 1.00 84.75 89 GLY A CA 1
ATOM 706 C C . GLY A 1 89 ? -5.703 11.180 19.130 1.00 84.75 89 GLY A C 1
ATOM 707 O O . GLY A 1 89 ? -4.482 11.314 19.203 1.00 84.75 89 GLY A O 1
ATOM 708 N N . VAL A 1 90 ? -6.318 10.038 19.444 1.00 89.81 90 VAL A N 1
ATOM 709 C CA . VAL A 1 90 ? -5.642 8.846 19.962 1.00 89.81 90 VAL A CA 1
ATOM 710 C C . VAL A 1 90 ? -5.189 7.942 18.802 1.00 89.81 90 VAL A C 1
ATOM 712 O O . VAL A 1 90 ? -5.933 7.773 17.827 1.00 89.81 90 VAL A O 1
ATOM 715 N N . PRO A 1 91 ? -3.987 7.339 18.867 1.00 93.25 91 PRO A N 1
ATOM 716 C CA . PRO A 1 91 ? -3.560 6.308 17.925 1.00 93.25 91 PRO A CA 1
ATOM 717 C C . PRO A 1 91 ? -4.590 5.179 17.787 1.00 93.25 91 PRO A C 1
ATOM 719 O O . PRO A 1 91 ? -5.112 4.662 18.775 1.00 93.25 91 PRO A O 1
ATOM 722 N N . CYS A 1 92 ? -4.904 4.786 16.551 1.00 91.75 92 CYS A N 1
ATOM 723 C CA . CYS A 1 92 ? -5.966 3.808 16.298 1.00 91.75 92 CYS A CA 1
ATOM 724 C C . CYS A 1 92 ? -5.693 2.413 16.890 1.00 91.75 92 CYS A C 1
ATOM 726 O O . CYS A 1 92 ? -6.635 1.654 17.104 1.00 91.75 92 CYS A O 1
ATOM 728 N N . ASP A 1 93 ? -4.439 2.062 17.167 1.00 91.31 93 ASP A N 1
ATOM 729 C CA . ASP A 1 93 ? -4.049 0.822 17.852 1.00 91.31 93 ASP A CA 1
ATOM 730 C C . ASP A 1 93 ? -4.391 0.807 19.350 1.00 91.31 93 ASP A C 1
ATOM 732 O O . ASP A 1 93 ? -4.505 -0.266 19.933 1.00 91.31 93 ASP A O 1
ATOM 736 N N . GLN A 1 94 ? -4.618 1.970 19.960 1.00 89.12 94 GLN A N 1
ATOM 737 C CA . GLN A 1 94 ? -4.982 2.109 21.376 1.00 89.12 94 GLN A CA 1
ATOM 738 C C . GLN A 1 94 ? -6.495 2.245 21.600 1.00 89.12 94 GLN A C 1
ATOM 740 O O . GLN A 1 94 ? -6.954 2.386 22.732 1.00 89.12 94 GLN A O 1
ATOM 745 N N . THR A 1 95 ? -7.286 2.223 20.528 1.00 86.50 95 THR A N 1
ATOM 746 C CA . THR A 1 95 ? -8.745 2.354 20.606 1.00 86.50 95 THR A CA 1
ATOM 747 C C . THR A 1 95 ? -9.420 1.022 20.914 1.00 86.50 95 THR A C 1
ATOM 749 O O . THR A 1 95 ? -8.886 -0.045 20.604 1.00 86.50 95 THR A O 1
ATOM 752 N N . GLN A 1 96 ? -10.625 1.078 21.487 1.00 86.88 96 GLN A N 1
ATOM 753 C CA . GLN A 1 96 ? -11.467 -0.107 21.639 1.00 86.88 96 GLN A CA 1
ATOM 754 C C . GLN A 1 96 ? -11.883 -0.652 20.255 1.00 86.88 96 GLN A C 1
ATOM 756 O O . GLN A 1 96 ? -12.232 0.152 19.384 1.00 86.88 96 GLN A O 1
ATOM 761 N N . PRO A 1 97 ? -11.897 -1.983 20.036 1.00 88.81 97 PRO A N 1
ATOM 762 C CA . PRO A 1 97 ? -12.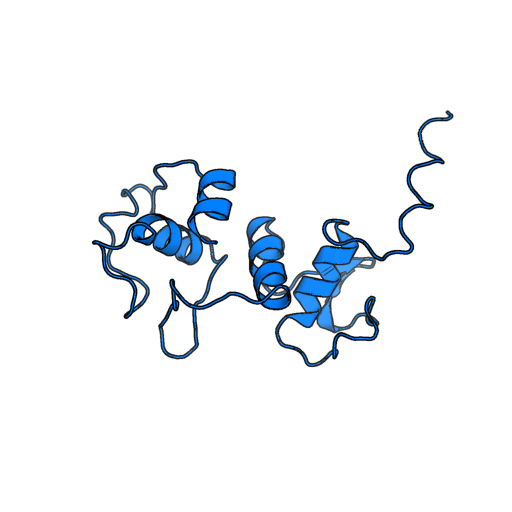271 -2.569 18.749 1.00 88.81 97 PRO A CA 1
ATOM 763 C C . PRO A 1 97 ? -13.675 -2.156 18.317 1.00 88.81 97 PRO A C 1
ATOM 765 O O . PRO A 1 97 ? -14.639 -2.370 19.052 1.00 88.81 97 PRO A O 1
ATOM 768 N N . TYR A 1 98 ? -13.812 -1.613 17.105 1.00 88.06 98 TYR A N 1
ATOM 769 C CA . TYR A 1 98 ? -15.137 -1.414 16.508 1.00 88.06 98 TYR A CA 1
ATOM 770 C C . TYR A 1 98 ? -15.752 -2.729 16.025 1.00 88.06 98 TYR A C 1
ATOM 772 O O . TYR A 1 98 ? -16.973 -2.858 15.957 1.00 88.06 98 TYR A O 1
ATOM 780 N N . PHE A 1 99 ? -14.902 -3.703 15.707 1.00 89.25 99 PHE A N 1
ATOM 781 C CA . PHE A 1 99 ? -15.273 -5.028 15.237 1.00 89.25 99 PHE A CA 1
ATOM 782 C C . PHE A 1 99 ? -14.830 -6.065 16.269 1.00 89.25 99 PHE A C 1
ATOM 784 O O . PHE A 1 99 ? -13.655 -6.118 16.625 1.00 89.25 99 PHE A O 1
ATOM 791 N N . MET A 1 100 ? -15.764 -6.880 16.766 1.00 89.62 100 MET A N 1
ATOM 792 C CA . MET A 1 100 ? -15.466 -7.885 17.800 1.00 89.62 100 MET A CA 1
ATOM 793 C C . MET A 1 100 ? -14.633 -9.064 17.278 1.00 89.62 100 MET A C 1
ATOM 795 O O . MET A 1 100 ? -14.039 -9.790 18.065 1.00 89.62 100 MET A O 1
ATOM 799 N N . ASP A 1 101 ? -14.609 -9.270 15.963 1.00 88.44 101 ASP A N 1
ATOM 800 C CA . ASP A 1 101 ? -13.890 -10.339 15.268 1.00 88.44 101 ASP A CA 1
ATOM 801 C C . ASP A 1 101 ? -12.473 -9.936 14.826 1.00 88.44 101 ASP A C 1
ATOM 803 O O . ASP A 1 101 ? -11.775 -10.728 14.192 1.00 88.44 101 ASP A O 1
ATOM 807 N N . VAL A 1 102 ? -12.026 -8.725 15.166 1.00 89.94 102 VAL A N 1
ATOM 808 C CA . VAL A 1 102 ? -10.676 -8.249 14.855 1.00 89.94 102 VAL A CA 1
ATOM 809 C C . VAL A 1 102 ? -9.865 -8.152 16.142 1.00 89.94 102 VAL A C 1
ATOM 811 O O . VAL A 1 102 ? -10.141 -7.325 17.008 1.00 89.94 102 VAL A O 1
ATOM 814 N N . ASP A 1 103 ? -8.832 -8.987 16.242 1.00 92.06 103 ASP A N 1
ATOM 815 C CA . ASP A 1 103 ? -7.901 -8.982 17.371 1.00 92.06 103 ASP A CA 1
ATOM 816 C C . ASP A 1 103 ? -7.090 -7.662 17.416 1.00 92.06 103 ASP A C 1
ATOM 818 O O . ASP A 1 103 ? -6.517 -7.274 16.389 1.00 92.06 103 ASP A O 1
ATOM 822 N N . PRO A 1 104 ? -6.991 -6.971 18.572 1.00 91.19 104 PRO A N 1
ATOM 823 C CA . PRO A 1 104 ? -6.185 -5.752 18.722 1.00 91.19 104 PRO A CA 1
ATOM 824 C C . PRO A 1 104 ? -4.700 -5.905 18.365 1.00 91.19 104 PRO A C 1
ATOM 826 O O . PRO A 1 104 ? -4.052 -4.935 17.974 1.00 91.19 104 PRO A O 1
ATOM 829 N N . THR A 1 105 ? -4.145 -7.112 18.484 1.00 92.00 105 THR A N 1
ATOM 830 C CA . THR A 1 105 ? -2.745 -7.427 18.151 1.00 92.00 105 THR A CA 1
ATOM 831 C C . THR A 1 105 ? -2.520 -7.651 16.654 1.00 92.00 105 THR A C 1
ATOM 833 O O . THR A 1 105 ? -1.379 -7.768 16.200 1.00 92.00 105 THR A O 1
ATOM 836 N N . HIS A 1 106 ? -3.591 -7.694 15.857 1.00 92.06 106 HIS A N 1
ATOM 837 C CA . HIS A 1 106 ? -3.514 -7.939 14.426 1.00 92.06 106 HIS A CA 1
ATOM 838 C C . HIS A 1 106 ? -2.729 -6.823 13.701 1.00 92.06 106 HIS A C 1
ATOM 840 O O . HIS A 1 106 ? -2.995 -5.638 13.920 1.00 92.06 106 HIS A O 1
ATOM 846 N N . PRO A 1 107 ? -1.822 -7.141 12.753 1.00 91.62 107 PRO A N 1
ATOM 847 C CA . PRO A 1 107 ? -0.951 -6.148 12.104 1.00 91.62 107 PRO A CA 1
ATOM 848 C C . PRO A 1 107 ? -1.706 -5.020 11.381 1.00 91.62 107 PRO A C 1
ATOM 850 O O . PRO A 1 107 ? -1.198 -3.905 11.236 1.00 91.62 107 PRO A O 1
ATOM 853 N N . PHE A 1 108 ? -2.933 -5.291 10.933 1.00 93.75 108 PHE A N 1
ATOM 854 C CA . PHE A 1 108 ? -3.782 -4.317 10.244 1.00 93.75 108 PHE A CA 1
ATOM 855 C C . PHE A 1 108 ? -4.870 -3.690 11.129 1.00 93.75 108 PHE A C 1
ATOM 857 O O . PHE A 1 108 ? -5.634 -2.872 10.620 1.00 93.75 108 PHE A O 1
ATOM 864 N N . TYR A 1 109 ? -4.913 -3.998 12.432 1.00 94.00 109 TYR A N 1
ATOM 865 C CA . TYR A 1 109 ? -5.939 -3.515 13.369 1.00 94.00 109 TYR A CA 1
ATOM 866 C C . TYR A 1 109 ? -6.152 -1.996 13.280 1.00 94.00 109 TYR A C 1
ATOM 868 O O . TYR A 1 109 ? -7.241 -1.533 12.945 1.00 94.00 109 TYR A O 1
ATOM 876 N N . LYS A 1 110 ? -5.081 -1.209 13.436 1.00 94.94 110 LYS A N 1
ATOM 877 C CA . LYS A 1 110 ? -5.127 0.263 13.357 1.00 94.94 110 LYS A CA 1
ATOM 878 C C . LYS A 1 110 ? -5.690 0.813 12.041 1.00 94.94 110 LYS A C 1
ATOM 880 O O . LYS A 1 110 ? -6.381 1.829 12.039 1.00 94.94 110 LYS A O 1
ATOM 885 N N . HIS A 1 111 ? -5.427 0.141 10.920 1.00 95.38 111 HIS A N 1
ATOM 886 C CA . HIS A 1 111 ? -5.936 0.562 9.615 1.00 95.38 111 HIS A CA 1
ATOM 887 C C . HIS A 1 111 ? -7.420 0.218 9.477 1.00 95.38 111 HIS A C 1
ATOM 889 O O . HIS A 1 111 ? -8.187 1.031 8.974 1.00 95.38 111 HIS A O 1
ATOM 895 N N . ILE A 1 112 ? -7.844 -0.947 9.971 1.00 94.06 112 ILE A N 1
ATOM 896 C CA . ILE A 1 112 ? -9.255 -1.353 9.989 1.00 94.06 112 ILE A CA 1
ATOM 897 C C . ILE A 1 112 ? -10.080 -0.385 10.851 1.00 94.06 112 ILE A C 1
ATOM 899 O O . ILE A 1 112 ? -11.132 0.084 10.415 1.00 94.06 112 ILE A O 1
ATOM 903 N N . GLN A 1 113 ? -9.567 -0.009 12.025 1.00 93.25 113 GLN A N 1
ATOM 904 C CA . GLN A 1 113 ? -10.199 0.973 12.911 1.00 93.25 113 GLN A CA 1
ATOM 905 C C . GLN A 1 113 ? -10.370 2.325 12.212 1.00 93.25 113 GLN A C 1
ATOM 907 O O . GLN A 1 113 ? -11.469 2.887 12.187 1.00 93.25 113 GLN A O 1
ATOM 912 N N . LYS A 1 114 ? -9.314 2.812 11.546 1.00 94.19 114 LYS A N 1
ATOM 913 C CA . LYS A 1 114 ? -9.394 4.053 10.770 1.00 94.19 114 LYS A CA 1
ATOM 914 C C . LYS A 1 114 ? -10.375 3.950 9.600 1.00 94.19 114 LYS A C 1
ATOM 916 O O . LYS A 1 114 ? -11.073 4.918 9.316 1.00 94.19 114 LYS A O 1
ATOM 921 N N . LEU A 1 115 ? -10.457 2.793 8.945 1.00 93.19 115 LEU A N 1
ATOM 922 C CA . LEU A 1 115 ? -11.350 2.554 7.806 1.00 93.19 115 LEU A CA 1
ATOM 923 C C . LEU A 1 115 ? -12.829 2.625 8.208 1.00 93.19 115 LEU A C 1
ATOM 925 O O . LEU A 1 115 ? -13.664 3.086 7.425 1.00 93.19 115 LEU A O 1
ATOM 929 N N . LYS A 1 116 ? -13.161 2.189 9.430 1.00 90.75 116 LYS A N 1
ATOM 930 C CA . LYS A 1 116 ? -14.492 2.394 10.015 1.00 90.75 116 LYS A CA 1
ATOM 931 C C . LYS A 1 116 ? -14.727 3.872 10.293 1.00 90.75 116 LYS A C 1
ATOM 933 O O . LYS A 1 116 ? -15.798 4.391 9.965 1.00 90.75 116 LYS A O 1
ATOM 938 N N . GLU A 1 117 ? -13.762 4.547 10.921 1.00 89.56 117 GLU A N 1
ATOM 939 C CA . GLU A 1 117 ? -13.888 5.965 11.292 1.00 89.56 117 GLU A CA 1
ATOM 940 C C . GLU A 1 117 ? -14.199 6.840 10.079 1.00 89.56 117 GLU A C 1
ATOM 942 O O . GLU A 1 117 ? -15.116 7.660 10.118 1.00 89.56 117 GLU A O 1
ATOM 947 N N . THR A 1 118 ? -13.515 6.591 8.963 1.00 89.81 118 THR A N 1
ATOM 948 C CA . THR A 1 118 ? -13.748 7.298 7.697 1.00 89.81 118 THR A CA 1
ATOM 949 C C . THR A 1 118 ? -15.042 6.886 6.990 1.00 89.81 118 THR A C 1
ATOM 951 O O . THR A 1 118 ? -15.423 7.513 6.006 1.00 89.81 118 THR A O 1
ATOM 954 N N . GLY A 1 119 ? -15.737 5.852 7.475 1.00 89.44 119 GLY A N 1
ATOM 955 C CA . GLY A 1 119 ? -17.000 5.367 6.916 1.00 89.44 119 GLY A CA 1
ATOM 956 C C . GLY A 1 119 ? -16.872 4.592 5.610 1.00 89.44 119 GLY A C 1
ATOM 957 O O . GLY A 1 119 ? -17.877 4.375 4.942 1.00 89.44 119 GLY A O 1
ATOM 958 N N . ILE A 1 120 ? -15.662 4.152 5.258 1.00 88.44 120 ILE A N 1
ATOM 959 C CA . ILE A 1 120 ? -15.417 3.350 4.051 1.00 88.44 120 ILE A CA 1
ATOM 960 C C . ILE A 1 120 ? -15.908 1.920 4.246 1.00 88.44 120 ILE A C 1
ATOM 962 O O . ILE A 1 120 ? -16.493 1.332 3.339 1.00 88.44 120 ILE A O 1
ATOM 966 N N . THR A 1 121 ? -15.685 1.363 5.436 1.00 85.12 121 THR A N 1
ATOM 967 C CA . THR A 1 121 ? -16.340 0.121 5.838 1.00 85.12 121 THR A CA 1
ATOM 968 C C . THR A 1 121 ? -17.507 0.447 6.757 1.00 85.12 121 THR A C 1
ATOM 970 O O . THR A 1 121 ? -17.380 1.223 7.707 1.00 85.12 121 THR A O 1
ATOM 973 N N . GLY A 1 122 ? -18.662 -0.129 6.441 1.00 70.56 122 GLY A N 1
ATOM 974 C CA . GLY A 1 122 ? -19.838 -0.058 7.290 1.00 70.56 122 GLY A CA 1
ATOM 975 C C . GLY A 1 122 ? -19.808 -1.159 8.340 1.00 70.56 122 GLY A C 1
ATOM 976 O O . GLY A 1 122 ? -19.442 -2.300 8.067 1.00 70.56 122 GLY A O 1
ATOM 977 N N . ASP A 1 123 ? -20.249 -0.821 9.537 1.00 59.06 123 ASP A N 1
ATOM 978 C CA . ASP A 1 123 ? -20.960 -1.726 10.419 1.00 59.06 123 ASP A CA 1
ATOM 979 C C . ASP A 1 123 ? -22.384 -1.932 9.870 1.00 59.06 123 ASP A C 1
ATOM 981 O O . ASP A 1 123 ? -23.013 -0.994 9.375 1.00 59.06 123 ASP A O 1
ATOM 985 N N . VAL A 1 124 ? -22.944 -3.141 9.994 1.00 53.19 124 VAL A N 1
ATOM 986 C CA . VAL A 1 124 ? -24.350 -3.439 9.620 1.00 53.19 124 VAL A CA 1
ATOM 987 C C . VAL A 1 124 ? -25.350 -2.539 10.389 1.00 53.19 124 VAL A C 1
ATOM 989 O O . VAL A 1 124 ? -26.533 -2.472 10.069 1.00 53.19 124 VAL A O 1
ATOM 992 N N . VAL A 1 125 ? -24.872 -1.784 11.385 1.00 48.66 125 VAL A N 1
ATOM 993 C CA . VAL A 1 125 ? -25.635 -0.881 12.254 1.00 48.66 125 VAL A CA 1
ATOM 994 C C . VAL A 1 125 ? -25.711 0.564 11.707 1.00 48.66 125 VAL A C 1
ATOM 996 O O . VAL A 1 125 ? -26.556 1.349 12.151 1.00 48.66 125 VAL A O 1
ATOM 999 N N . ARG A 1 126 ? -24.938 0.934 10.672 1.00 46.22 126 ARG A N 1
ATOM 1000 C CA . ARG A 1 126 ? -24.868 2.321 10.155 1.00 46.22 126 ARG A CA 1
ATOM 1001 C C . ARG A 1 126 ? -25.975 2.754 9.184 1.00 46.22 126 ARG A C 1
ATOM 1003 O O . ARG A 1 126 ? -25.872 3.832 8.607 1.00 46.22 126 ARG A O 1
ATOM 1010 N N . ILE A 1 127 ? -27.083 2.016 9.061 1.00 41.66 127 ILE A N 1
ATOM 1011 C CA . ILE A 1 127 ? -28.270 2.497 8.314 1.00 41.66 127 ILE A CA 1
ATOM 1012 C C . ILE A 1 127 ? -29.010 3.627 9.072 1.00 41.66 127 ILE A C 1
ATOM 1014 O O . ILE A 1 127 ? -29.828 4.333 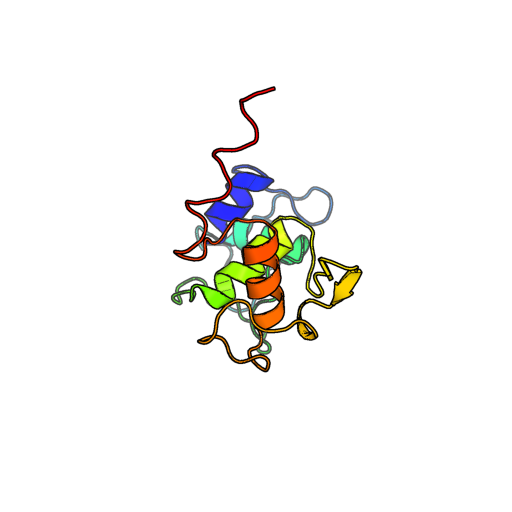8.491 1.00 41.66 127 ILE A O 1
ATOM 1018 N N . A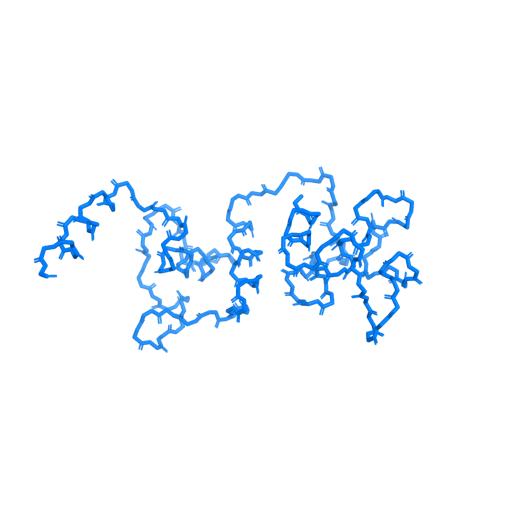RG A 1 128 ? -28.712 3.891 10.354 1.00 41.94 128 ARG A N 1
ATOM 1019 C CA . ARG A 1 128 ? -29.489 4.861 11.160 1.00 41.94 128 ARG A CA 1
ATOM 1020 C C . ARG A 1 128 ? -28.944 6.289 11.273 1.00 41.94 128 ARG A C 1
ATOM 1022 O O . ARG A 1 128 ? -29.564 7.087 11.969 1.00 41.94 128 ARG A O 1
ATOM 1029 N N . ARG A 1 129 ? -27.833 6.660 10.623 1.00 42.72 129 ARG A N 1
ATOM 1030 C CA . ARG A 1 129 ? -27.249 8.016 10.792 1.00 42.72 129 ARG A CA 1
ATOM 1031 C C . ARG A 1 129 ? -27.201 8.916 9.553 1.00 42.72 129 ARG A C 1
ATOM 1033 O O . ARG A 1 129 ? -26.707 10.028 9.666 1.00 42.72 129 ARG A O 1
ATOM 1040 N N . CYS A 1 130 ? -27.804 8.522 8.430 1.00 36.66 130 CYS A N 1
ATOM 1041 C CA . CYS A 1 130 ? -27.957 9.410 7.263 1.00 36.66 130 CYS A CA 1
ATOM 1042 C C . CYS A 1 130 ? -29.325 10.111 7.146 1.00 36.66 130 CYS A C 1
ATOM 1044 O O . CYS A 1 130 ? -29.508 10.885 6.215 1.00 36.66 130 CYS A O 1
ATOM 1046 N N . PHE A 1 131 ? -30.279 9.901 8.064 1.00 36.31 131 PHE A N 1
ATOM 1047 C CA . PHE A 1 131 ? -31.633 10.470 7.926 1.00 36.31 131 PHE A CA 1
ATOM 1048 C C . PHE A 1 131 ? -31.904 11.750 8.745 1.00 36.31 131 PHE A C 1
ATOM 1050 O O . PHE A 1 131 ? -33.028 12.233 8.744 1.00 36.31 131 PHE A O 1
ATOM 1057 N N . VAL A 1 132 ? -30.914 12.336 9.436 1.00 36.12 132 VAL A N 1
ATOM 1058 C CA . VAL A 1 132 ? -31.150 13.524 10.298 1.00 36.12 132 VAL A CA 1
ATOM 1059 C C . VAL A 1 132 ? -30.304 14.743 9.913 1.00 36.12 132 VAL A C 1
ATOM 1061 O O . VAL A 1 132 ? -30.063 15.616 10.734 1.00 36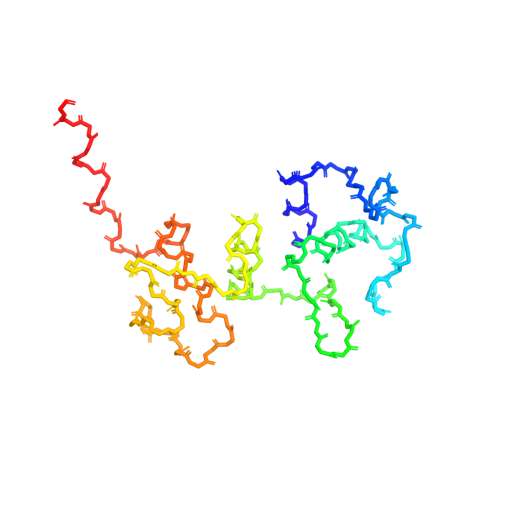.12 132 VAL A O 1
ATOM 1064 N N . GLN A 1 133 ? -29.858 14.846 8.657 1.00 34.28 133 GLN A N 1
ATOM 1065 C CA . GLN A 1 133 ? -29.155 16.056 8.195 1.00 34.28 133 GLN A CA 1
ATOM 1066 C C . GLN A 1 133 ? -29.641 16.592 6.839 1.00 34.28 133 GLN A C 1
ATOM 1068 O O . GLN A 1 133 ? -28.914 17.304 6.159 1.00 34.28 133 GLN A O 1
ATOM 1073 N N . ILE A 1 134 ? -30.892 16.273 6.469 1.00 35.44 134 ILE A N 1
ATOM 1074 C CA . ILE A 1 134 ? -31.621 16.854 5.316 1.00 35.44 134 ILE A CA 1
ATOM 1075 C C . ILE A 1 134 ? -32.982 17.451 5.757 1.00 35.44 134 ILE A C 1
ATOM 1077 O O . ILE A 1 134 ? -33.884 17.659 4.958 1.00 35.44 134 ILE A O 1
ATOM 1081 N N . VAL A 1 135 ? -33.155 17.776 7.044 1.00 35.53 135 VAL A N 1
ATOM 1082 C CA . VAL A 1 135 ? -34.264 18.646 7.482 1.00 35.53 135 VAL A CA 1
ATOM 1083 C C . VAL A 1 135 ? -33.749 19.665 8.494 1.00 35.53 135 VAL A C 1
ATOM 1085 O O . VAL A 1 135 ? -33.979 19.529 9.692 1.00 35.53 135 VAL A O 1
ATOM 1088 N N . MET A 1 136 ? -33.010 20.651 7.985 1.00 33.53 136 MET A N 1
ATOM 1089 C CA . MET A 1 136 ? -33.107 22.075 8.329 1.00 33.53 136 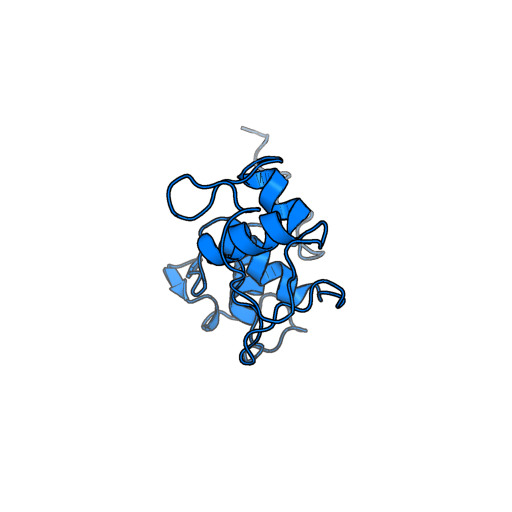MET A CA 1
ATOM 1090 C C . MET A 1 136 ? -32.714 22.876 7.092 1.00 33.53 136 MET A C 1
ATOM 1092 O O . MET A 1 136 ? -31.725 22.472 6.440 1.00 33.53 136 MET A O 1
#

Sequence (136 aa):
MAAFIVRALFGDNPVCDGGVPCENVEPYFRDVDRSQPFFRHIQKLYEVGITKGWPDGTYRPYENIRRDAMAAFLIRALGYGDNPVCSDGVPCDQTQPYFMDVDPTHPFYKHIQKLKETGITGDVVRIRRCFVQIVM

Foldseek 3Di:
DLCVLCCVQANDFHAADVGHTLLPDDQQAPPQDSPDPCRSSVSVCVRLPLDDADPVRHNPPPDDDDPLNVLSSVCSSVVCHQQHAAPPRHTQLPDDQPDPPDDSPDSSNSSVSVCVRVVVDDDPPPPPPPPPPPPD